Protein AF-A0A6F8Y3Q9-F1 (afdb_monomer)

Mean predicted aligned error: 3.74 Å

Solvent-accessible surface area (backbone atoms only — not comparable to full-atom values): 4285 Å² total; per-residue (Å²): 139,84,88,69,62,91,92,44,55,67,64,54,52,48,50,30,56,78,68,71,45,89,83,79,92,87,82,86,88,60,96,83,59,62,51,51,75,45,89,100,75,52,74,47,46,47,65,60,53,46,48,70,69,58,48,59,58,44,74,76,72,55,127

pLDDT: mean 95.59, std 4.31, range [69.38, 98.5]

Foldseek 3Di:
DDADPPPCPVVVVVVCVVVV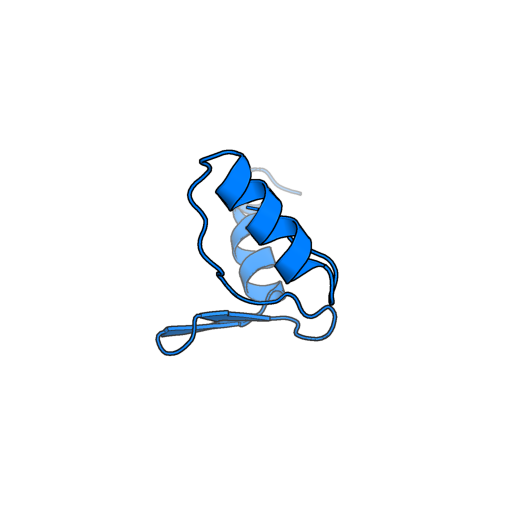HDDDDDDHDDPPPQWDDDPPPDIGGPVVVVCVVPVPCCVVPND

InterPro domains:
  IPR036676 PurM-like, C-terminal domain superfamily [G3DSA:3.90.650.10] (1-62)
  IPR036676 PurM-like, C-terminal domain superfamily [SSF56042] (2-61)

Organism: NCBI:txid1076124

Structure (mmCIF, N/CA/C/O backbone):
data_AF-A0A6F8Y3Q9-F1
#
_entry.id   AF-A0A6F8Y3Q9-F1
#
loop_
_atom_site.group_PDB
_atom_site.id
_atom_site.type_symbol
_atom_site.label_atom_id
_atom_site.label_alt_id
_atom_site.label_comp_id
_atom_site.label_asym_id
_atom_site.label_entity_id
_atom_site.label_seq_id
_atom_site.pdbx_PDB_ins_code
_atom_site.Cartn_x
_atom_site.Cartn_y
_atom_site.Cartn_z
_atom_site.occupancy
_atom_site.B_iso_or_equiv
_atom_site.auth_seq_id
_atom_site.auth_comp_id
_atom_site.auth_asym_id
_atom_site.auth_atom_id
_atom_site.pdbx_PDB_model_num
ATOM 1 N N . MET A 1 1 ? -7.809 4.553 -0.547 1.00 91.06 1 MET A N 1
ATOM 2 C CA . MET A 1 1 ? -6.662 4.249 0.338 1.00 91.06 1 MET A CA 1
ATOM 3 C C . MET A 1 1 ? -6.155 5.561 0.908 1.00 91.06 1 MET A C 1
ATOM 5 O O . MET A 1 1 ? -6.244 6.562 0.209 1.00 91.06 1 MET A O 1
ATOM 9 N N . VAL A 1 2 ? -5.691 5.573 2.154 1.00 95.94 2 VAL A N 1
ATOM 10 C CA . VAL A 1 2 ? -5.210 6.779 2.845 1.00 95.94 2 VAL A CA 1
ATOM 11 C C . VAL A 1 2 ? -3.899 6.459 3.55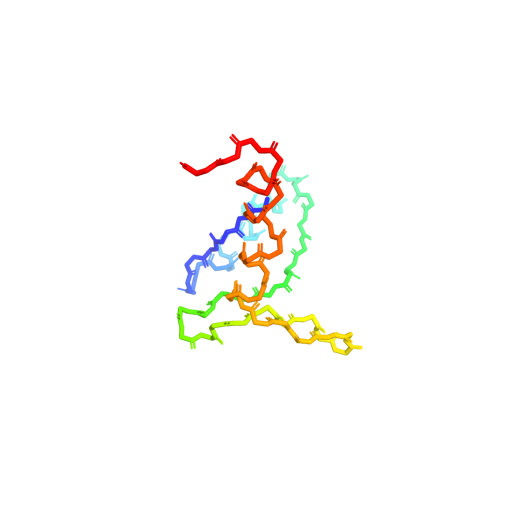6 1.00 95.94 2 VAL A C 1
ATOM 13 O O . VAL A 1 2 ? -3.740 5.345 4.054 1.00 95.94 2 VAL A O 1
ATOM 16 N N . SER A 1 3 ? -2.972 7.414 3.591 1.00 96.00 3 SER A N 1
ATOM 17 C CA . SER A 1 3 ? -1.805 7.388 4.473 1.00 96.00 3 SER A CA 1
ATOM 18 C C . SER A 1 3 ? -2.083 8.266 5.691 1.00 96.00 3 SER A C 1
ATOM 20 O O . SER A 1 3 ? -2.654 9.351 5.577 1.00 96.00 3 SER A O 1
ATOM 22 N N . VAL A 1 4 ? -1.708 7.784 6.873 1.00 96.38 4 VAL A N 1
ATOM 23 C CA . VAL A 1 4 ? -1.900 8.502 8.137 1.00 96.38 4 VAL A CA 1
ATOM 24 C C . VAL A 1 4 ? -0.520 8.854 8.695 1.00 96.38 4 VAL A C 1
ATOM 26 O O . VAL A 1 4 ? 0.341 7.972 8.723 1.00 96.38 4 VAL A O 1
ATOM 29 N N . PRO A 1 5 ? -0.279 10.108 9.126 1.00 95.31 5 PRO A N 1
ATOM 30 C CA . PRO A 1 5 ? 0.977 10.480 9.763 1.00 95.31 5 PRO A CA 1
ATOM 31 C C . PRO A 1 5 ? 1.287 9.602 10.974 1.00 95.31 5 PRO A C 1
ATOM 33 O O . PRO A 1 5 ? 0.386 9.194 11.715 1.00 95.31 5 PRO A O 1
ATOM 36 N N . ARG A 1 6 ? 2.579 9.356 11.199 1.00 92.75 6 ARG A N 1
ATOM 37 C CA . ARG A 1 6 ? 3.036 8.530 12.313 1.00 92.75 6 ARG A CA 1
ATOM 38 C C . ARG A 1 6 ? 2.547 9.100 13.646 1.00 92.75 6 ARG A C 1
ATOM 40 O O . ARG A 1 6 ? 2.721 10.285 13.918 1.00 92.75 6 ARG A O 1
ATOM 47 N N . GLY A 1 7 ? 1.960 8.249 14.481 1.00 95.75 7 GLY A N 1
ATOM 48 C CA . GLY A 1 7 ? 1.393 8.619 15.780 1.00 95.75 7 GLY A CA 1
ATOM 49 C C . GLY A 1 7 ? -0.085 9.026 15.744 1.00 95.75 7 GLY A C 1
ATOM 50 O O . GLY A 1 7 ? -0.692 9.153 16.807 1.00 95.75 7 GLY A O 1
ATOM 51 N N . HIS A 1 8 ? -0.689 9.215 14.565 1.00 97.06 8 HIS A N 1
ATOM 52 C CA . HIS A 1 8 ? -2.107 9.579 14.420 1.00 97.06 8 HIS A CA 1
ATOM 53 C C . HIS A 1 8 ? -3.016 8.382 14.079 1.00 97.06 8 HIS A C 1
ATOM 55 O O . HIS A 1 8 ? -4.231 8.536 13.942 1.00 97.06 8 HIS A O 1
ATOM 61 N N . GLU A 1 9 ? -2.469 7.171 13.980 1.00 96.31 9 GLU A N 1
ATOM 62 C CA . GLU A 1 9 ? -3.177 5.970 13.522 1.00 96.31 9 GLU A CA 1
ATOM 63 C C . GLU A 1 9 ? -4.329 5.588 14.462 1.00 96.31 9 GLU A C 1
ATOM 65 O O . GLU A 1 9 ? -5.420 5.227 14.015 1.00 96.31 9 GLU A O 1
ATOM 70 N N . LYS A 1 10 ? -4.120 5.719 15.780 1.00 97.19 10 LYS A N 1
ATOM 71 C CA . LYS A 1 10 ? -5.152 5.423 16.789 1.00 97.19 10 LYS A CA 1
ATOM 72 C C . LYS A 1 10 ? -6.334 6.386 16.710 1.00 97.19 10 LYS A C 1
ATOM 74 O O . LYS A 1 10 ? -7.476 5.948 16.757 1.00 97.19 10 LYS A O 1
ATOM 79 N N . ALA A 1 11 ? -6.061 7.683 16.571 1.00 97.62 11 ALA A N 1
ATOM 80 C CA . ALA A 1 11 ? -7.111 8.692 16.462 1.00 97.62 11 ALA A CA 1
ATOM 81 C C . ALA A 1 11 ? -7.924 8.502 15.172 1.00 97.62 11 ALA A C 1
ATOM 83 O O . ALA A 1 11 ? -9.151 8.536 15.198 1.00 97.62 11 ALA A O 1
ATOM 84 N N . PHE A 1 12 ? -7.249 8.219 14.054 1.00 97.75 12 PHE A N 1
ATOM 85 C CA . PHE A 1 12 ? -7.909 7.966 12.775 1.00 97.75 12 PHE A CA 1
ATOM 86 C C . PHE A 1 12 ? -8.815 6.723 12.813 1.00 97.75 12 PHE A C 1
ATOM 88 O O . PHE A 1 12 ? -9.970 6.779 12.399 1.00 97.75 12 PHE A O 1
ATOM 95 N N . THR A 1 13 ? -8.323 5.605 13.350 1.00 97.62 13 THR A N 1
ATOM 96 C CA . THR A 1 13 ? -9.099 4.352 13.425 1.00 97.62 13 THR A CA 1
ATOM 97 C C . THR A 1 13 ? -10.264 4.425 14.416 1.00 97.62 13 THR A C 1
ATOM 99 O O . THR A 1 13 ? -11.309 3.815 14.167 1.00 97.62 13 THR A O 1
ATOM 102 N N . ALA A 1 14 ? -10.135 5.215 15.489 1.00 98.25 14 ALA A N 1
ATOM 103 C CA . ALA A 1 14 ? -11.252 5.550 16.372 1.00 98.25 14 ALA A CA 1
ATOM 104 C C . ALA A 1 14 ? -12.367 6.278 15.603 1.00 98.25 14 ALA A C 1
ATOM 106 O O . ALA A 1 14 ? -13.506 5.820 15.628 1.00 98.25 14 ALA A O 1
ATOM 107 N N . LEU A 1 15 ? -12.029 7.309 14.817 1.00 98.12 15 LEU A N 1
ATOM 108 C CA . LEU A 1 15 ? -13.003 8.029 13.984 1.00 98.12 15 LEU A CA 1
ATOM 109 C C . LEU A 1 15 ? -13.694 7.115 12.964 1.00 98.12 15 LEU A C 1
ATOM 111 O O . LEU A 1 15 ? -14.907 7.210 12.787 1.00 98.12 15 LEU A O 1
ATOM 115 N N . CYS A 1 16 ? -12.959 6.209 12.308 1.00 97.94 16 CYS A N 1
ATOM 116 C CA . CYS A 1 16 ? -13.569 5.226 11.404 1.00 97.94 16 CYS A CA 1
ATOM 117 C C . CYS A 1 16 ? -14.575 4.330 12.135 1.00 97.94 16 CYS A C 1
ATOM 119 O O . CYS A 1 16 ? -15.658 4.073 11.616 1.00 97.94 16 CYS A O 1
ATOM 121 N N . THR A 1 17 ? -14.230 3.891 13.347 1.00 98.00 17 THR A N 1
ATOM 122 C CA . THR A 1 17 ? -15.087 3.031 14.172 1.00 98.00 17 THR A CA 1
ATOM 123 C C . THR A 1 17 ? -16.354 3.768 14.606 1.00 98.00 17 THR A C 1
ATOM 125 O O . THR A 1 17 ? -17.451 3.243 14.434 1.00 98.00 17 THR A O 1
ATOM 128 N N . GLU A 1 18 ? -16.222 5.004 15.090 1.00 98.50 18 GLU A N 1
ATOM 129 C CA . GLU A 1 18 ? -17.351 5.870 15.463 1.00 98.50 18 GLU A CA 1
ATOM 130 C C . GLU A 1 18 ? -18.251 6.192 14.266 1.00 98.50 18 GLU A C 1
ATOM 132 O O . GLU A 1 18 ? -19.472 6.245 14.395 1.00 98.50 18 GLU A O 1
ATOM 137 N N . SER A 1 19 ? -17.655 6.349 13.084 1.00 98.25 19 SER A N 1
ATOM 138 C CA . SER A 1 19 ? -18.375 6.639 11.840 1.00 98.25 19 SER A CA 1
ATOM 139 C C . SER A 1 19 ? -18.984 5.396 11.180 1.00 98.25 19 SER A C 1
ATOM 141 O O . SER A 1 19 ? -19.606 5.516 10.126 1.00 98.25 19 SER A O 1
ATOM 143 N N . GLY A 1 20 ? -18.787 4.196 11.740 1.00 98.00 20 GLY A N 1
ATOM 144 C CA . GLY A 1 20 ? -19.272 2.945 11.150 1.00 98.00 20 GLY A CA 1
ATOM 145 C C . GLY A 1 20 ? -18.604 2.582 9.818 1.00 98.00 20 GLY A C 1
ATOM 146 O O . GLY A 1 20 ? -19.198 1.877 9.004 1.00 98.00 20 GLY A O 1
ATOM 147 N N . VAL A 1 21 ? -17.383 3.065 9.573 1.00 98.19 21 VAL A N 1
ATOM 148 C CA . VAL A 1 21 ? -16.627 2.827 8.337 1.00 98.19 21 VAL A CA 1
ATOM 149 C C . VAL A 1 21 ? -15.65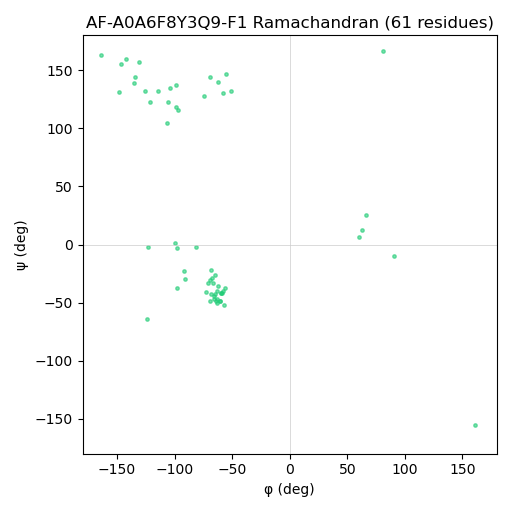4 1.660 8.549 1.00 98.19 21 VAL A C 1
ATOM 151 O O . VAL A 1 21 ? -14.717 1.788 9.343 1.00 98.19 21 VAL A O 1
ATOM 154 N N . PRO A 1 22 ? -15.817 0.528 7.836 1.00 97.56 22 PRO A N 1
ATOM 155 C CA . PRO A 1 22 ? -14.877 -0.585 7.911 1.00 97.56 22 PRO A CA 1
ATOM 156 C C . PRO A 1 22 ? -13.484 -0.179 7.429 1.00 97.56 22 PRO A C 1
ATOM 158 O O . PRO A 1 22 ? -13.339 0.520 6.424 1.00 97.56 22 PRO A O 1
ATOM 161 N N . TRP A 1 23 ? -12.449 -0.654 8.117 1.00 97.62 23 TRP A N 1
ATOM 162 C CA . TRP A 1 23 ? -11.063 -0.343 7.783 1.00 97.62 23 TRP A CA 1
ATOM 163 C C . TRP A 1 23 ? -10.152 -1.554 7.983 1.00 97.62 23 TRP A C 1
ATOM 165 O O . TRP A 1 23 ? -10.482 -2.515 8.676 1.00 97.62 23 TRP A O 1
ATOM 175 N N . THR A 1 24 ? -8.988 -1.526 7.338 1.00 96.94 24 THR A N 1
ATOM 176 C CA . THR A 1 24 ? -7.959 -2.563 7.467 1.00 96.94 24 THR A CA 1
ATOM 177 C C . THR A 1 24 ? -6.581 -1.920 7.304 1.00 96.94 24 THR A C 1
ATOM 179 O O . THR A 1 24 ? -6.387 -1.159 6.352 1.00 96.94 24 THR A O 1
ATOM 182 N N . PRO A 1 25 ? -5.621 -2.184 8.208 1.00 95.12 25 PRO A N 1
ATOM 183 C CA . PRO A 1 25 ? -4.265 -1.676 8.064 1.00 95.12 25 PRO A CA 1
ATOM 184 C C . PRO A 1 25 ? -3.530 -2.472 6.980 1.00 95.12 25 PRO A C 1
ATOM 186 O O . PRO A 1 25 ? -3.493 -3.699 7.029 1.00 95.12 25 PRO A O 1
ATOM 189 N N . LEU A 1 26 ? -2.946 -1.775 6.003 1.00 95.19 26 LEU A N 1
ATOM 190 C CA . LEU A 1 26 ? -2.238 -2.412 4.884 1.00 95.19 26 LEU A CA 1
ATOM 191 C C . LEU A 1 26 ? -0.720 -2.461 5.089 1.00 95.19 26 LEU A C 1
ATOM 193 O O . LEU A 1 26 ? -0.082 -3.441 4.720 1.00 95.19 26 LEU A O 1
ATOM 197 N N . GLY A 1 27 ? -0.136 -1.420 5.681 1.00 94.50 27 GLY A N 1
ATOM 198 C CA . GLY A 1 27 ? 1.309 -1.302 5.836 1.00 94.50 27 GLY A CA 1
ATOM 199 C C . GLY A 1 27 ? 1.739 0.133 6.110 1.00 94.50 27 GLY A C 1
ATOM 200 O O . GLY A 1 27 ? 0.955 0.938 6.613 1.00 94.50 27 GLY A O 1
ATOM 201 N N . VAL A 1 28 ? 2.989 0.434 5.771 1.00 95.00 28 VAL A N 1
ATOM 202 C CA . VAL A 1 28 ? 3.618 1.745 5.957 1.00 95.00 28 VAL A CA 1
ATOM 203 C C . VAL A 1 28 ? 4.290 2.191 4.664 1.00 95.00 28 VAL A C 1
ATOM 205 O O . VAL A 1 28 ? 4.638 1.367 3.822 1.00 95.00 28 VAL A O 1
ATOM 208 N N . THR A 1 29 ? 4.479 3.496 4.516 1.00 94.38 29 THR A N 1
ATOM 209 C CA . THR A 1 29 ? 5.271 4.090 3.435 1.00 94.38 29 THR A CA 1
ATOM 210 C C . THR A 1 29 ? 6.616 4.547 3.986 1.00 94.38 29 THR A C 1
ATOM 212 O O . THR A 1 29 ? 6.650 5.187 5.037 1.00 94.38 29 THR A O 1
ATOM 215 N N . ASP A 1 30 ? 7.698 4.249 3.270 1.00 91.19 30 ASP A N 1
ATOM 216 C CA . ASP A 1 30 ? 9.054 4.716 3.570 1.00 91.19 30 ASP A CA 1
ATOM 217 C C . ASP A 1 30 ? 9.596 5.500 2.370 1.00 91.19 30 ASP A C 1
ATOM 219 O O . ASP A 1 30 ? 9.658 4.976 1.258 1.00 91.19 30 ASP A O 1
ATOM 223 N N . GLU A 1 31 ? 9.988 6.753 2.600 1.00 86.56 31 GLU A N 1
ATOM 224 C CA . GLU A 1 31 ? 10.552 7.639 1.574 1.00 86.56 31 GLU A CA 1
ATOM 225 C C . GLU A 1 31 ? 11.898 7.129 1.043 1.00 86.56 31 GLU A C 1
ATOM 227 O O . GLU A 1 31 ? 12.241 7.387 -0.108 1.00 86.56 31 GLU A O 1
ATOM 232 N N . ASN A 1 32 ? 12.634 6.359 1.848 1.00 89.00 32 ASN A N 1
ATOM 233 C CA . ASN A 1 32 ? 13.942 5.817 1.480 1.00 89.00 32 ASN A CA 1
ATOM 234 C C . ASN A 1 32 ? 13.871 4.368 0.980 1.00 89.00 32 ASN A C 1
ATOM 236 O O . ASN A 1 32 ? 14.893 3.806 0.592 1.00 89.00 32 ASN A O 1
ATOM 240 N N . GLY A 1 33 ? 12.685 3.750 0.993 1.00 87.12 33 GLY A N 1
ATOM 241 C CA . GLY A 1 33 ? 12.529 2.326 0.700 1.00 87.12 33 GLY A CA 1
ATOM 242 C C . GLY A 1 33 ? 12.757 1.973 -0.770 1.00 87.12 33 GLY A C 1
ATOM 243 O O . GLY A 1 33 ? 13.243 0.886 -1.063 1.00 87.12 33 GLY A O 1
ATOM 244 N N . GLY A 1 34 ? 12.399 2.865 -1.703 1.00 95.25 34 GLY A N 1
ATOM 245 C CA . GLY A 1 34 ? 12.617 2.681 -3.149 1.00 95.25 34 GLY A CA 1
ATOM 246 C C . GLY A 1 34 ? 11.930 1.457 -3.781 1.00 95.25 34 GLY A C 1
ATOM 247 O O . GLY A 1 34 ? 12.138 1.175 -4.960 1.00 95.25 34 GLY A O 1
ATOM 248 N N . GLN A 1 35 ? 11.101 0.732 -3.028 1.00 96.81 35 GLN A N 1
ATOM 249 C CA . GLN A 1 35 ? 10.514 -0.545 -3.427 1.00 96.81 35 GLN A CA 1
ATOM 250 C C . GLN A 1 35 ? 9.106 -0.725 -2.854 1.00 96.81 35 GLN A C 1
ATOM 252 O O . GLN A 1 35 ? 8.760 -0.166 -1.813 1.00 96.81 35 GLN A O 1
ATOM 257 N N . LEU A 1 36 ? 8.305 -1.545 -3.528 1.00 96.44 36 LEU A N 1
ATOM 258 C CA . LEU A 1 36 ? 7.050 -2.087 -3.025 1.00 96.44 36 LEU A CA 1
ATOM 259 C C . LEU A 1 36 ? 7.303 -3.508 -2.513 1.00 96.44 36 LEU A C 1
ATOM 261 O O . LEU A 1 36 ? 7.662 -4.394 -3.287 1.00 96.44 36 LEU A O 1
ATOM 265 N N . GLU A 1 37 ? 7.075 -3.730 -1.222 1.00 96.88 37 GLU A N 1
ATOM 266 C CA . GLU A 1 37 ? 7.116 -5.058 -0.608 1.00 96.88 37 GLU A CA 1
ATOM 267 C C . GLU A 1 37 ? 5.696 -5.545 -0.309 1.00 96.88 37 GLU A C 1
ATOM 269 O O . GLU A 1 37 ? 4.951 -4.927 0.456 1.00 96.88 37 GLU A O 1
ATOM 274 N N . VAL A 1 38 ? 5.340 -6.702 -0.864 1.00 96.81 38 VAL A N 1
ATOM 275 C CA . VAL A 1 38 ? 4.176 -7.479 -0.438 1.00 96.81 38 VAL A CA 1
ATOM 276 C C . VAL A 1 38 ? 4.693 -8.690 0.326 1.00 96.81 38 VAL A C 1
ATOM 278 O O . VAL A 1 38 ? 5.203 -9.650 -0.257 1.00 96.81 38 VAL A O 1
ATOM 281 N N . ARG A 1 39 ? 4.562 -8.631 1.655 1.00 96.38 39 ARG A N 1
ATOM 282 C CA . ARG A 1 39 ? 5.119 -9.634 2.574 1.00 96.38 39 ARG A CA 1
ATOM 283 C C . ARG A 1 39 ? 4.725 -11.050 2.156 1.00 96.38 39 ARG A C 1
ATOM 285 O O . ARG A 1 39 ? 3.550 -11.337 1.934 1.00 96.38 39 ARG A O 1
ATOM 292 N N . ASN A 1 40 ? 5.716 -11.940 2.118 1.00 97.25 40 ASN A N 1
ATOM 293 C CA . ASN A 1 40 ? 5.590 -13.345 1.710 1.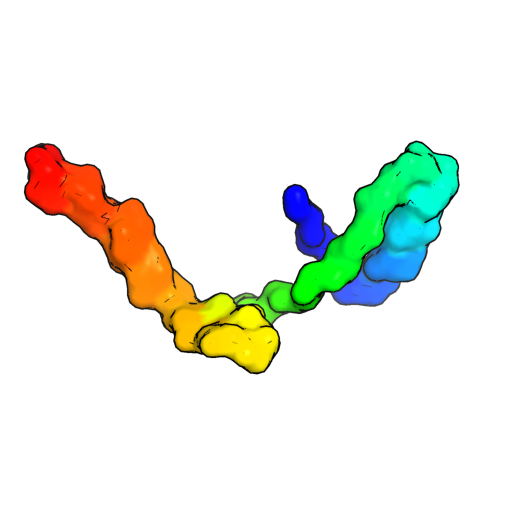00 97.25 40 ASN A CA 1
ATOM 294 C C . ASN A 1 40 ? 5.153 -13.574 0.250 1.00 97.25 40 ASN A C 1
A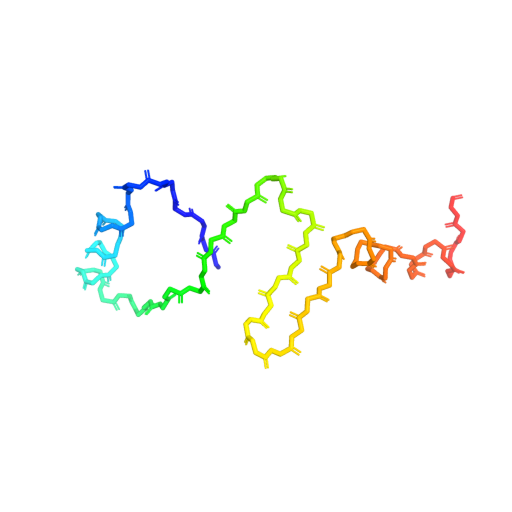TOM 296 O O . ASN A 1 40 ? 4.784 -14.697 -0.081 1.00 97.25 40 ASN A O 1
ATOM 300 N N . GLN A 1 41 ? 5.162 -12.548 -0.606 1.00 98.19 41 GLN A N 1
ATOM 301 C CA . GLN A 1 41 ? 4.775 -12.672 -2.015 1.00 98.19 41 GLN A CA 1
ATOM 302 C C . GLN A 1 41 ? 5.893 -12.196 -2.941 1.00 98.19 41 GLN A C 1
ATOM 304 O O . GLN A 1 41 ? 6.447 -13.000 -3.685 1.00 98.19 41 GLN A O 1
ATOM 309 N N . PHE A 1 42 ? 6.244 -10.911 -2.891 1.00 97.75 42 PHE A N 1
ATOM 310 C CA . PHE A 1 42 ? 7.301 -10.347 -3.726 1.00 97.75 42 PHE A CA 1
ATOM 311 C C . PHE A 1 42 ? 7.779 -8.990 -3.208 1.00 97.75 42 PHE A C 1
ATOM 313 O O . PHE A 1 42 ? 7.080 -8.300 -2.462 1.00 97.75 42 PHE A O 1
ATOM 320 N N . THR A 1 43 ? 8.948 -8.594 -3.699 1.00 97.62 43 THR A N 1
ATOM 321 C CA . THR A 1 43 ? 9.485 -7.239 -3.594 1.00 97.62 43 THR A CA 1
ATOM 322 C C . THR A 1 43 ? 9.820 -6.765 -4.999 1.00 97.62 43 THR A C 1
ATOM 324 O O . THR A 1 43 ? 10.438 -7.511 -5.756 1.00 97.62 43 THR A O 1
ATOM 327 N N . ILE A 1 44 ? 9.403 -5.552 -5.354 1.00 97.88 44 ILE A N 1
ATOM 328 C CA . ILE A 1 44 ? 9.640 -4.963 -6.677 1.00 97.88 44 ILE A CA 1
ATOM 329 C C . ILE A 1 44 ? 10.096 -3.508 -6.542 1.00 97.88 44 ILE A C 1
ATOM 331 O O . ILE A 1 44 ? 9.576 -2.764 -5.708 1.00 97.88 44 ILE A O 1
ATOM 335 N N . GLY A 1 45 ? 11.077 -3.095 -7.345 1.00 97.88 45 GLY A N 1
ATOM 336 C CA . GLY A 1 45 ? 11.596 -1.726 -7.324 1.00 97.88 45 GLY A CA 1
ATOM 337 C C . GLY A 1 45 ? 10.583 -0.716 -7.869 1.00 97.88 45 GLY A C 1
ATOM 338 O O . GLY A 1 45 ? 9.854 -1.001 -8.821 1.00 97.88 45 GLY A O 1
ATOM 339 N N . LEU A 1 46 ? 10.540 0.491 -7.297 1.00 96.88 46 LEU A N 1
ATOM 340 C CA . LEU A 1 46 ? 9.647 1.545 -7.798 1.00 96.88 46 LEU A CA 1
ATOM 341 C C . LEU A 1 46 ? 10.052 2.046 -9.190 1.00 96.88 46 LEU A C 1
ATOM 343 O O . LEU A 1 46 ? 9.174 2.453 -9.949 1.00 96.88 46 LEU A O 1
ATOM 347 N N . ASP A 1 47 ? 11.339 1.994 -9.540 1.00 96.75 47 ASP A N 1
ATOM 348 C CA . ASP A 1 47 ? 11.819 2.361 -10.878 1.00 96.75 47 ASP A CA 1
ATOM 349 C C 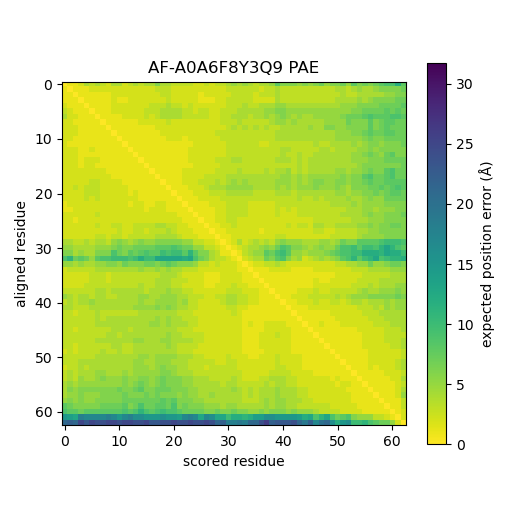. ASP A 1 47 ? 11.360 1.356 -11.940 1.00 96.75 47 ASP A C 1
ATOM 351 O O . ASP A 1 47 ? 10.849 1.761 -12.981 1.00 96.75 47 ASP A O 1
ATOM 355 N N . GLU A 1 48 ? 11.433 0.057 -11.635 1.00 97.25 48 GLU A N 1
ATOM 356 C CA . GLU A 1 48 ? 10.920 -1.016 -12.496 1.00 97.25 48 GLU A CA 1
ATOM 357 C C . GLU A 1 48 ? 9.407 -0.873 -12.717 1.00 97.25 48 GLU A C 1
ATOM 359 O O . GLU A 1 48 ? 8.926 -0.880 -13.852 1.00 97.25 48 GLU A O 1
ATOM 364 N N . LEU A 1 49 ? 8.643 -0.667 -11.635 1.00 97.62 49 LEU A N 1
ATOM 365 C CA . LEU A 1 49 ? 7.203 -0.409 -11.725 1.00 97.62 49 LEU A CA 1
ATOM 366 C C . LEU A 1 49 ? 6.896 0.838 -12.557 1.00 97.62 49 LEU A C 1
ATOM 368 O O . LEU A 1 49 ? 5.944 0.844 -13.343 1.00 97.62 49 LEU A O 1
ATOM 372 N N . ARG A 1 50 ? 7.681 1.905 -12.374 1.00 96.81 50 ARG A N 1
ATOM 373 C CA . ARG A 1 50 ? 7.509 3.158 -13.108 1.00 96.81 50 ARG A CA 1
ATOM 374 C C . ARG A 1 50 ? 7.743 2.943 -14.592 1.00 96.81 50 ARG A C 1
ATOM 376 O O . ARG A 1 50 ? 6.897 3.370 -15.368 1.00 96.81 50 ARG A O 1
ATOM 383 N N . GLU A 1 51 ? 8.828 2.278 -14.971 1.00 97.50 51 GLU A N 1
ATOM 384 C CA . GLU A 1 51 ? 9.131 1.950 -16.364 1.00 97.50 51 GLU A CA 1
ATOM 385 C C . GLU A 1 51 ? 7.997 1.137 -16.995 1.00 97.50 51 GLU A C 1
ATOM 387 O O . GLU A 1 51 ? 7.446 1.540 -18.021 1.00 97.50 51 GLU A O 1
ATOM 392 N N . ALA A 1 52 ? 7.575 0.048 -16.345 1.00 97.06 52 ALA A N 1
ATOM 393 C CA . ALA A 1 52 ? 6.494 -0.801 -16.842 1.00 97.06 52 ALA A CA 1
ATOM 394 C C . ALA A 1 52 ? 5.181 -0.020 -17.041 1.00 97.06 52 ALA A C 1
ATOM 396 O O . ALA A 1 52 ? 4.473 -0.218 -18.032 1.00 97.06 52 ALA A O 1
ATOM 397 N N . HIS A 1 53 ? 4.864 0.896 -16.121 1.00 97.38 53 HIS A N 1
ATOM 398 C CA . HIS A 1 53 ? 3.660 1.720 -16.187 1.00 97.38 53 HIS A CA 1
ATOM 399 C C . HIS A 1 53 ? 3.737 2.812 -17.268 1.00 97.38 53 HIS A C 1
ATOM 401 O O . HIS A 1 53 ? 2.746 3.070 -17.953 1.00 97.38 53 HIS A O 1
ATOM 407 N N . THR A 1 54 ? 4.886 3.473 -17.439 1.00 97.31 54 THR A N 1
ATOM 408 C CA . THR A 1 54 ? 5.004 4.641 -18.329 1.00 97.31 54 THR A CA 1
ATOM 409 C C . THR A 1 54 ? 5.414 4.296 -19.756 1.00 97.31 54 THR A C 1
ATOM 411 O O . THR A 1 54 ? 5.091 5.066 -20.657 1.00 97.31 54 THR A O 1
ATOM 414 N N . ALA A 1 55 ? 6.061 3.154 -20.008 1.00 97.31 55 ALA A N 1
AT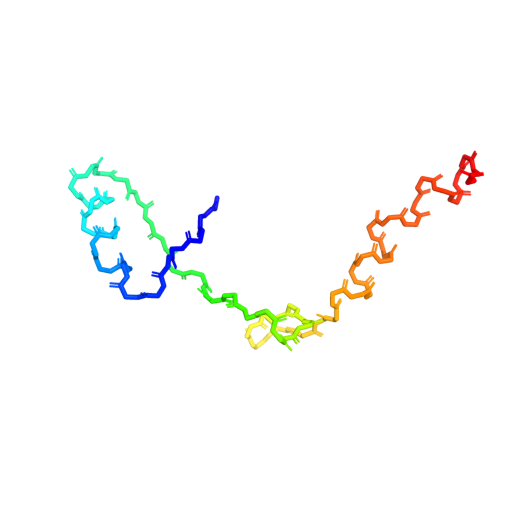OM 415 C CA . ALA A 1 55 ? 6.638 2.827 -21.317 1.00 97.31 55 ALA A CA 1
ATOM 416 C C . ALA A 1 55 ? 5.607 2.587 -22.434 1.00 97.31 55 ALA A C 1
ATOM 418 O O . ALA A 1 55 ? 5.934 2.716 -23.616 1.00 97.31 55 ALA A O 1
ATOM 419 N N . THR A 1 56 ? 4.359 2.243 -22.098 1.00 96.88 56 THR A N 1
ATOM 420 C CA . THR A 1 56 ? 3.368 1.807 -23.099 1.00 96.88 56 THR A CA 1
ATOM 421 C C . THR A 1 56 ? 3.032 2.896 -24.117 1.00 96.88 56 THR A C 1
ATOM 423 O O . THR A 1 56 ? 3.075 2.632 -25.318 1.00 96.88 56 THR A O 1
ATOM 426 N N . LEU A 1 57 ? 2.707 4.111 -23.665 1.00 96.88 57 LEU A N 1
ATOM 427 C CA . LEU A 1 57 ? 2.307 5.194 -24.569 1.00 96.88 57 LEU A CA 1
ATOM 428 C C . LEU A 1 57 ? 3.478 5.706 -25.427 1.00 96.88 57 LEU A C 1
ATOM 430 O O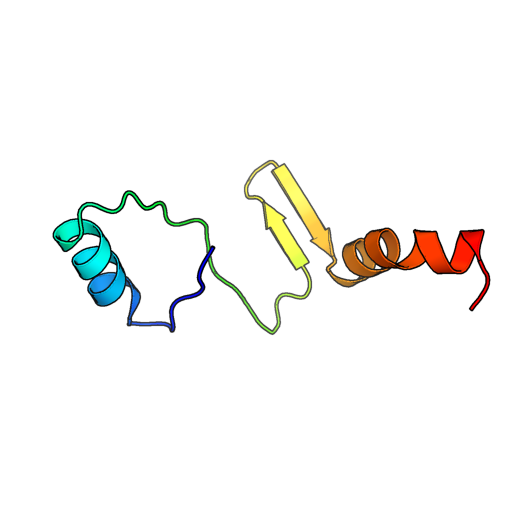 . LEU A 1 57 ? 3.307 5.730 -26.647 1.00 96.88 57 LEU A O 1
ATOM 434 N N . PRO A 1 58 ? 4.670 6.015 -24.871 1.00 96.19 58 PRO A N 1
ATOM 435 C CA . PRO A 1 58 ? 5.828 6.407 -25.676 1.00 96.19 58 PRO A CA 1
ATOM 436 C C . PRO A 1 58 ? 6.202 5.368 -26.738 1.00 96.19 58 PRO A C 1
ATOM 438 O O . PRO A 1 58 ? 6.542 5.722 -27.864 1.00 96.19 58 PRO A O 1
ATOM 441 N N . ARG A 1 59 ? 6.080 4.071 -26.424 1.00 95.44 59 ARG A N 1
ATOM 442 C CA . ARG A 1 59 ? 6.372 2.993 -27.381 1.00 95.44 59 ARG A CA 1
ATOM 443 C C . ARG A 1 59 ? 5.400 2.956 -28.562 1.00 95.44 59 ARG A C 1
ATOM 445 O O . ARG A 1 59 ? 5.797 2.555 -29.651 1.00 95.44 59 ARG A O 1
ATOM 452 N N . LEU A 1 60 ? 4.135 3.317 -28.348 1.00 96.31 60 LEU A N 1
ATOM 453 C CA . LEU A 1 60 ? 3.094 3.254 -29.380 1.00 96.31 60 LEU A CA 1
ATOM 454 C C . LEU A 1 60 ? 2.960 4.549 -30.183 1.00 96.31 60 LEU A C 1
ATOM 456 O O . LEU A 1 60 ? 2.567 4.495 -31.345 1.00 96.31 60 LEU A O 1
ATOM 460 N N . PHE A 1 61 ? 3.271 5.693 -29.575 1.00 95.94 61 PHE A N 1
ATOM 461 C CA . PHE A 1 61 ? 2.957 7.006 -30.142 1.00 95.94 61 PHE A CA 1
ATOM 462 C C . PHE A 1 61 ? 4.174 7.921 -30.330 1.00 95.94 61 PHE A C 1
ATOM 464 O O . PHE A 1 61 ? 4.020 9.008 -30.880 1.00 95.94 61 PHE A O 1
ATOM 471 N N . GLY A 1 62 ? 5.375 7.482 -29.941 1.00 86.19 62 GLY A N 1
ATOM 472 C CA . GLY A 1 62 ? 6.561 8.336 -29.904 1.00 86.19 62 GLY A CA 1
ATOM 473 C C . GLY A 1 62 ? 6.605 9.207 -28.645 1.00 86.19 62 GLY A C 1
ATOM 474 O O . GLY A 1 62 ? 5.627 9.291 -27.899 1.00 86.19 62 GLY A O 1
ATOM 475 N N . ALA A 1 63 ? 7.771 9.805 -28.397 1.00 69.38 63 ALA A N 1
ATOM 476 C CA . ALA A 1 63 ? 8.038 10.698 -27.270 1.00 69.38 63 ALA A CA 1
ATOM 477 C C . ALA A 1 63 ? 8.103 12.158 -27.729 1.00 69.38 63 ALA A C 1
ATOM 479 O O . ALA A 1 63 ? 8.629 12.390 -28.843 1.00 69.38 63 ALA A O 1
#

Sequence (63 aa):
MVSVPRGHEKAFTALCTESGVPWTPLGVTDENGGQLEVRNQFTIGLDELREAHTATLPRLFGA

Radius of gyration: 17.27 Å; Cα contacts (8 Å, |Δi|>4): 27; chains: 1; bounding box: 33×24×47 Å

Secondary structure (DSSP, 8-state):
-----TT-HHHHHHHHHHTT----------TT--EEEETTTEEEEHHHHHHH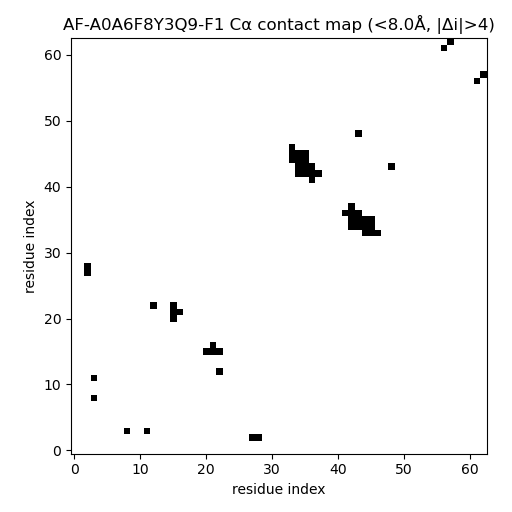HHSHHHHHH--